Protein AF-A0A7C5PE16-F1 (afdb_monomer)

Radius of gyration: 14.43 Å; Cα contacts (8 Å, |Δi|>4): 140; chains: 1; bounding box: 33×28×39 Å

Sequence (99 aa):
MKLFSVFEYGRIEGLTGAEKDLLDQLRGPHHERLFEVGWRETRATSFVGVVQLPQTTLQVLPKMYRHEDAKEREATANLLFLLSYTRKLDVTPPEISRL

Mean predicted aligned error: 7.63 Å

Foldseek 3Di:
DEEDEAEAQGWDDDDDPVRLVVLQPDADPVRHRQWDRDPVTITGHQDAAWDDDPVYIYGYFYPPDPDDDPPPLVSQLVVVVVVVVVVPDPADNVNSVVD

pLDDT: mean 82.76, std 12.24, range [49.84, 96.62]

Solvent-accessible surface area (backbone atoms only — not comparable to full-atom values): 5920 Å² total; per-residue (Å²): 118,47,83,46,81,35,36,36,64,25,72,57,78,92,73,52,72,71,55,45,53,54,44,60,68,43,60,44,100,84,71,41,69,41,39,50,69,52,97,90,49,32,28,37,30,89,46,64,50,76,48,82,52,100,57,35,38,40,37,29,34,61,68,90,65,93,63,86,89,60,54,66,60,52,34,50,34,51,48,51,52,57,44,29,72,69,68,81,44,101,59,54,70,74,62,43,76,69,104

Secondary structure (DSSP, 8-state):
-EEEEEETT-EE-S--HHHHHHHHH-B-TTS-BSEEE-SS-EEE-S--EEEE-SSEEEEEE------SSSHHHHHHHHHHHHHHHTTSS---HHHHTT-

Structure (mmCIF, N/CA/C/O backbone):
data_AF-A0A7C5PE16-F1
#
_entry.id   AF-A0A7C5PE16-F1
#
loop_
_atom_site.group_PDB
_atom_site.id
_atom_site.type_symbol
_atom_site.label_atom_id
_atom_site.label_alt_id
_atom_site.label_comp_id
_atom_site.label_asym_id
_atom_site.label_entity_id
_atom_site.label_seq_id
_atom_site.pdbx_PDB_ins_code
_atom_site.Cartn_x
_ato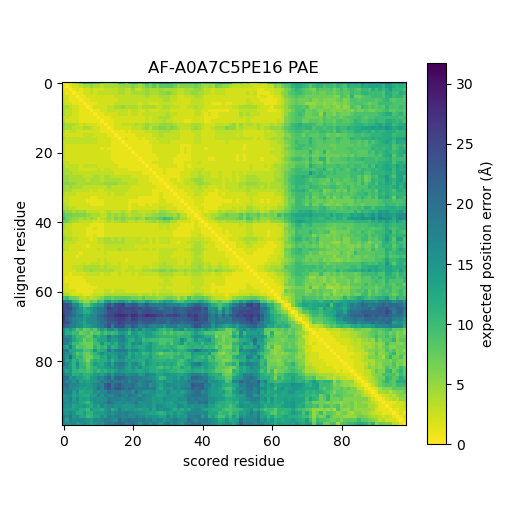m_site.Cartn_y
_atom_site.Cartn_z
_atom_site.occupancy
_atom_site.B_iso_or_equiv
_atom_site.auth_seq_id
_atom_site.auth_comp_id
_atom_site.auth_asym_id
_atom_site.auth_atom_id
_atom_site.pdbx_PDB_model_num
ATOM 1 N N . MET A 1 1 ? -9.990 14.961 0.812 1.00 73.00 1 MET A N 1
ATOM 2 C CA . MET A 1 1 ? -9.364 13.635 0.644 1.00 73.00 1 MET A CA 1
ATOM 3 C C . MET A 1 1 ? -7.929 13.752 1.129 1.00 73.00 1 MET A C 1
ATOM 5 O O . MET A 1 1 ? -7.250 14.670 0.683 1.00 73.00 1 MET A O 1
ATOM 9 N N . LYS A 1 2 ? -7.508 12.948 2.108 1.00 87.56 2 LYS A N 1
ATOM 10 C CA . LYS A 1 2 ? -6.178 13.036 2.733 1.00 87.56 2 LYS A CA 1
ATOM 11 C C . LYS A 1 2 ? -5.225 12.034 2.081 1.00 87.56 2 LYS A C 1
ATOM 13 O O . LYS A 1 2 ? -5.611 10.888 1.899 1.00 87.56 2 LYS A O 1
ATOM 18 N N . LEU A 1 3 ? -4.009 12.451 1.733 1.00 88.88 3 LEU A N 1
ATOM 19 C CA . LEU A 1 3 ? -2.964 11.549 1.242 1.00 88.88 3 LEU A CA 1
ATOM 20 C C . LEU A 1 3 ? -2.087 11.104 2.416 1.00 88.88 3 LEU A C 1
ATOM 22 O O . LEU A 1 3 ? -1.616 11.945 3.181 1.00 88.88 3 LEU A O 1
ATOM 26 N N . PHE A 1 4 ? -1.866 9.798 2.541 1.00 89.12 4 PHE A N 1
ATOM 27 C CA . PHE A 1 4 ? -0.840 9.235 3.409 1.00 89.12 4 PHE A CA 1
ATOM 28 C C . PHE A 1 4 ? 0.096 8.367 2.588 1.00 89.12 4 PHE A C 1
ATOM 30 O O . PHE A 1 4 ? -0.337 7.402 1.956 1.00 89.12 4 PHE A O 1
ATOM 37 N N . SER A 1 5 ? 1.378 8.685 2.669 1.00 89.12 5 SER A N 1
ATOM 38 C CA . SER A 1 5 ? 2.444 7.873 2.110 1.00 89.12 5 SER A CA 1
ATOM 39 C C . SER A 1 5 ? 3.116 7.089 3.224 1.00 89.12 5 SER A C 1
ATOM 41 O O . SER A 1 5 ? 3.509 7.648 4.249 1.00 89.12 5 SER A O 1
ATOM 43 N N . VAL A 1 6 ? 3.256 5.787 3.024 1.00 90.00 6 VAL A N 1
ATOM 44 C CA . VAL A 1 6 ? 4.011 4.892 3.900 1.00 90.00 6 VAL A CA 1
ATOM 45 C C . VAL A 1 6 ? 4.910 4.008 3.052 1.00 90.00 6 VAL A C 1
ATOM 47 O O . VAL A 1 6 ? 4.691 3.843 1.857 1.00 90.00 6 VAL A O 1
ATOM 50 N N . PHE A 1 7 ? 5.918 3.410 3.671 1.00 88.69 7 PHE A N 1
ATOM 51 C CA . PHE A 1 7 ? 6.676 2.330 3.047 1.00 88.69 7 PHE A CA 1
ATOM 52 C C . PHE A 1 7 ? 6.043 0.973 3.368 1.00 88.69 7 PHE A C 1
ATOM 54 O O . PHE A 1 7 ? 5.242 0.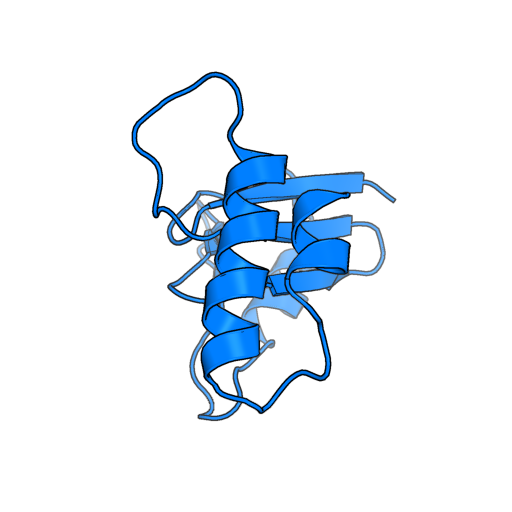871 4.300 1.00 88.69 7 PHE A O 1
ATOM 61 N N . GLU A 1 8 ? 6.412 -0.076 2.634 1.00 88.62 8 GLU A N 1
ATOM 62 C CA . GLU A 1 8 ? 6.122 -1.462 3.026 1.00 88.62 8 GLU A CA 1
ATOM 63 C C . GLU A 1 8 ? 6.537 -1.703 4.488 1.00 88.62 8 GLU A C 1
ATOM 65 O O . GLU A 1 8 ? 7.545 -1.172 4.975 1.00 88.62 8 GLU A O 1
ATOM 70 N N . TYR A 1 9 ? 5.726 -2.470 5.218 1.00 91.38 9 TYR A N 1
ATOM 71 C CA . TYR A 1 9 ? 5.848 -2.649 6.673 1.00 91.38 9 TYR A CA 1
ATOM 72 C C . TYR A 1 9 ? 5.777 -1.351 7.500 1.00 91.38 9 TYR A C 1
ATOM 74 O O . TYR A 1 9 ? 6.052 -1.359 8.702 1.00 91.38 9 TYR A O 1
ATOM 82 N N . GLY A 1 10 ? 5.405 -0.229 6.883 1.00 90.12 10 GLY A N 1
ATOM 83 C CA . GLY A 1 10 ? 5.235 1.064 7.526 1.00 90.12 10 GLY A CA 1
ATOM 84 C C . GLY A 1 10 ? 3.922 1.153 8.295 1.00 90.12 10 GLY A C 1
ATOM 85 O O . GLY A 1 10 ? 2.885 0.632 7.869 1.00 90.12 10 GLY A O 1
ATOM 86 N N . ARG A 1 11 ? 3.970 1.828 9.447 1.00 93.31 11 ARG A N 1
ATOM 87 C CA . ARG A 1 11 ? 2.788 2.116 10.262 1.00 93.31 11 ARG A CA 1
ATOM 88 C C . ARG A 1 11 ? 1.922 3.169 9.574 1.00 93.31 11 ARG A C 1
ATOM 90 O O . ARG A 1 11 ? 2.433 4.173 9.090 1.00 93.31 11 ARG A O 1
ATOM 97 N N . ILE A 1 12 ? 0.614 2.943 9.588 1.00 92.81 12 ILE A N 1
ATOM 98 C CA . ILE A 1 12 ? -0.402 3.841 9.050 1.00 92.81 12 ILE A CA 1
ATOM 99 C C . ILE A 1 12 ? -1.187 4.425 10.225 1.00 92.81 12 ILE A C 1
ATOM 101 O O . ILE A 1 12 ? -1.771 3.697 11.032 1.00 92.81 12 ILE A O 1
ATOM 105 N N . GLU A 1 13 ? -1.199 5.750 10.323 1.00 89.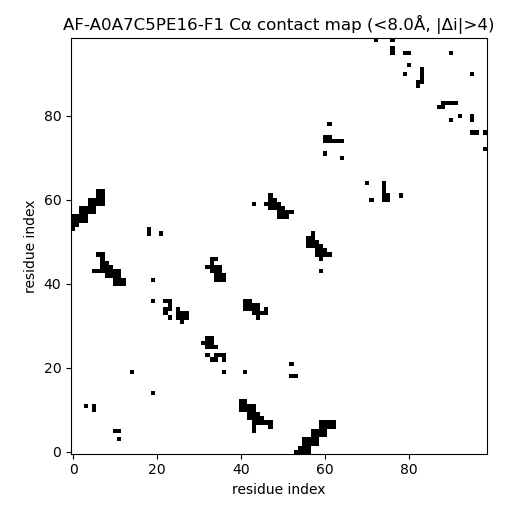38 13 GLU A N 1
ATOM 106 C CA . GLU A 1 13 ? -1.863 6.490 11.395 1.00 89.38 13 GLU A CA 1
ATOM 107 C C . GLU A 1 13 ? -2.978 7.382 10.840 1.00 89.38 13 GLU A C 1
ATOM 109 O O . GLU A 1 13 ? -2.968 7.767 9.676 1.00 89.38 13 GLU A O 1
ATOM 114 N N . GLY A 1 14 ? -3.950 7.735 11.685 1.00 87.50 14 GLY A N 1
ATOM 115 C CA . GLY A 1 14 ? -5.009 8.681 11.318 1.00 87.50 14 GLY A CA 1
ATOM 116 C C . GLY A 1 14 ? -6.146 8.110 10.465 1.00 87.50 14 GLY A C 1
ATOM 117 O O . GLY A 1 14 ? -6.900 8.897 9.900 1.00 87.50 14 GLY A O 1
ATOM 118 N N . LEU A 1 15 ? -6.281 6.782 10.394 1.00 90.75 15 LEU A N 1
ATOM 119 C CA . LEU A 1 15 ? -7.438 6.105 9.800 1.00 90.75 15 LEU A CA 1
ATOM 120 C C . LEU A 1 15 ? -8.620 6.054 10.773 1.00 90.75 15 LEU A C 1
ATOM 122 O O . LEU A 1 15 ? -8.445 5.801 11.970 1.00 90.75 15 LEU A O 1
ATOM 126 N N . THR A 1 16 ? -9.826 6.220 10.239 1.00 92.62 16 THR A N 1
ATOM 127 C CA . THR A 1 16 ? -11.079 5.986 10.970 1.00 92.62 16 THR A CA 1
ATOM 128 C C . THR A 1 16 ? -11.331 4.488 11.193 1.00 92.62 16 THR A C 1
ATOM 130 O O . THR A 1 16 ? -10.728 3.638 10.539 1.00 92.62 16 THR A O 1
ATOM 133 N N . GLY A 1 17 ? -12.242 4.139 12.110 1.00 92.56 17 GLY A N 1
ATOM 134 C CA . GLY A 1 17 ? -12.643 2.740 12.329 1.00 92.56 17 GLY A CA 1
ATOM 135 C C . GLY A 1 17 ? -13.194 2.081 11.059 1.00 92.56 17 GLY A C 1
ATOM 136 O O . GLY A 1 17 ? -12.727 1.019 10.671 1.00 92.56 17 GLY A O 1
ATOM 137 N N . ALA A 1 18 ? -14.082 2.776 10.343 1.00 93.75 18 ALA A N 1
ATOM 138 C CA . ALA A 1 18 ? -14.646 2.281 9.088 1.00 93.75 18 ALA A CA 1
ATOM 139 C C . ALA A 1 18 ? -13.577 2.047 8.004 1.00 93.75 18 ALA A C 1
ATOM 141 O O . ALA A 1 18 ? -13.633 1.066 7.269 1.00 93.75 18 ALA A O 1
ATOM 142 N N . GLU A 1 19 ? -12.572 2.921 7.907 1.00 94.25 19 GLU A N 1
ATOM 143 C CA . GLU A 1 19 ? -11.452 2.735 6.977 1.00 94.25 19 GLU A CA 1
ATOM 144 C C . GLU A 1 19 ? -10.575 1.540 7.355 1.00 94.25 19 GLU A C 1
ATOM 146 O O . GLU A 1 19 ? -10.113 0.822 6.471 1.00 94.25 19 GLU A O 1
ATOM 151 N N . LYS A 1 20 ? -10.372 1.292 8.653 1.00 94.88 20 LYS A N 1
ATOM 152 C CA . LYS A 1 20 ? -9.671 0.092 9.123 1.00 94.88 20 LYS A CA 1
ATOM 153 C C . LYS A 1 20 ? -10.420 -1.181 8.742 1.00 94.88 20 LYS A C 1
ATOM 155 O O . LYS A 1 20 ? -9.779 -2.109 8.262 1.00 94.88 20 LYS A O 1
ATOM 160 N N . ASP A 1 21 ? -11.743 -1.198 8.883 1.00 94.88 21 ASP A N 1
ATOM 161 C CA . ASP A 1 21 ? -12.570 -2.345 8.493 1.00 94.88 21 ASP A CA 1
ATOM 162 C C . ASP A 1 21 ? -12.495 -2.606 6.980 1.00 94.88 21 ASP A C 1
ATOM 164 O O . ASP A 1 21 ? -12.366 -3.752 6.551 1.00 94.88 21 ASP A O 1
ATOM 168 N N . LEU A 1 22 ? -12.503 -1.547 6.159 1.00 95.38 22 LEU A N 1
ATOM 169 C CA . LEU A 1 22 ? -12.317 -1.663 4.706 1.00 95.38 22 LEU A CA 1
ATOM 170 C C . LEU A 1 22 ? -10.940 -2.237 4.346 1.00 95.38 22 LEU A C 1
ATOM 172 O O . LEU A 1 22 ? -10.841 -3.104 3.478 1.00 95.38 22 LEU A O 1
ATOM 176 N N . LEU A 1 23 ? -9.878 -1.784 5.018 1.00 95.00 23 LEU A N 1
ATOM 177 C CA . LEU A 1 23 ? -8.533 -2.326 4.809 1.00 95.00 23 LEU A CA 1
ATOM 178 C C . LEU A 1 23 ? -8.412 -3.778 5.280 1.00 95.00 23 LEU A C 1
ATOM 180 O O . LEU A 1 23 ? -7.741 -4.567 4.618 1.00 95.00 23 LEU A O 1
ATOM 184 N N . ASP A 1 24 ? -9.070 -4.147 6.381 1.00 95.38 24 ASP A N 1
ATOM 185 C CA . ASP A 1 24 ? -9.055 -5.520 6.892 1.00 95.38 24 ASP A CA 1
ATOM 186 C C . ASP A 1 24 ? -9.821 -6.487 5.982 1.00 95.38 24 ASP A C 1
ATOM 188 O O . ASP A 1 24 ? -9.535 -7.682 5.969 1.00 95.38 24 ASP A O 1
ATOM 192 N N . GLN A 1 25 ? -10.752 -5.990 5.166 1.00 95.12 25 GLN A N 1
ATOM 193 C CA . GLN A 1 25 ? -11.460 -6.780 4.153 1.00 95.12 25 GLN A CA 1
ATOM 194 C C . GLN A 1 25 ? -10.703 -6.870 2.824 1.00 95.12 25 GLN A C 1
ATOM 196 O O . GLN A 1 25 ? -10.920 -7.809 2.057 1.00 95.12 25 GLN A O 1
ATOM 201 N N . LEU A 1 26 ? -9.795 -5.933 2.546 1.00 94.38 26 LEU A N 1
ATOM 202 C CA . LEU A 1 26 ? -9.059 -5.896 1.290 1.00 94.38 26 LEU A CA 1
ATOM 203 C C . LEU A 1 26 ? -8.072 -7.071 1.192 1.00 94.38 26 LEU A C 1
ATOM 205 O O . LEU A 1 26 ? -7.268 -7.333 2.094 1.00 94.38 26 LEU A O 1
ATOM 209 N N . ARG A 1 27 ? -8.135 -7.802 0.078 1.00 93.62 27 ARG A N 1
ATOM 210 C CA . ARG A 1 27 ? -7.287 -8.967 -0.202 1.00 93.62 27 ARG A CA 1
ATOM 211 C C . ARG A 1 27 ? -6.540 -8.786 -1.513 1.00 93.62 27 ARG A C 1
ATOM 213 O O . ARG A 1 27 ? -7.055 -8.162 -2.440 1.00 93.62 27 ARG A O 1
ATOM 220 N N . GLY A 1 28 ? -5.334 -9.339 -1.568 1.00 90.19 28 GLY A N 1
ATOM 221 C CA . GLY A 1 28 ? -4.536 -9.393 -2.784 1.00 90.19 28 GLY A CA 1
ATOM 222 C C . GLY A 1 28 ? -4.997 -10.472 -3.769 1.00 90.19 28 GLY A C 1
ATOM 223 O O . GLY A 1 28 ? -5.940 -11.222 -3.487 1.00 90.19 28 GLY A O 1
ATOM 224 N N . PRO A 1 29 ? -4.331 -10.572 -4.933 1.00 87.94 29 PRO A N 1
ATOM 225 C CA . PRO A 1 29 ? -4.668 -11.529 -5.988 1.00 87.94 29 PRO A CA 1
ATOM 226 C C . PRO A 1 29 ? -4.622 -12.999 -5.552 1.00 87.94 29 PRO A C 1
ATOM 228 O O . PRO A 1 29 ? -5.321 -13.830 -6.129 1.00 87.94 29 PRO A O 1
ATOM 231 N N . HIS A 1 30 ? -3.821 -13.326 -4.538 1.00 88.88 30 HIS A N 1
ATOM 232 C CA . HIS A 1 30 ? -3.686 -14.669 -3.974 1.00 88.88 30 HIS A CA 1
ATOM 233 C C . HIS A 1 30 ? -4.406 -14.808 -2.624 1.00 88.88 30 HIS A C 1
ATOM 235 O O . HIS A 1 30 ? -4.128 -15.731 -1.859 1.00 88.88 30 HIS A O 1
ATOM 241 N N . HIS A 1 31 ? -5.369 -13.921 -2.351 1.00 90.56 31 HIS A N 1
ATOM 242 C CA . HIS A 1 31 ? -6.151 -13.880 -1.116 1.00 90.56 31 HIS A CA 1
ATOM 243 C C . HIS A 1 31 ? -5.329 -13.582 0.153 1.00 90.56 31 HIS A C 1
ATOM 245 O O . HIS A 1 31 ? -5.768 -13.830 1.278 1.00 90.56 31 HIS A O 1
ATOM 251 N N . GLU A 1 32 ? -4.138 -13.017 -0.015 1.00 93.06 32 GLU A N 1
ATOM 252 C CA . GLU A 1 32 ? -3.278 -12.539 1.054 1.00 93.06 32 GLU A CA 1
ATOM 253 C C . GLU A 1 32 ? -3.791 -11.219 1.644 1.00 93.06 32 GLU A C 1
ATOM 255 O O . GLU A 1 32 ? -4.492 -10.437 0.993 1.00 93.06 32 GLU A O 1
ATOM 260 N N . ARG A 1 33 ? -3.436 -10.952 2.903 1.00 94.75 33 ARG A N 1
ATOM 261 C CA . ARG A 1 33 ? -3.716 -9.658 3.532 1.00 94.75 33 ARG A CA 1
ATOM 262 C C . ARG A 1 33 ? -2.728 -8.629 3.000 1.00 94.75 33 ARG A C 1
ATOM 264 O O . ARG A 1 33 ? -1.526 -8.857 3.058 1.00 94.75 33 ARG A O 1
ATOM 271 N N . LEU A 1 34 ? -3.234 -7.489 2.535 1.00 95.56 34 LEU A N 1
ATOM 272 C CA . LEU A 1 34 ? -2.390 -6.369 2.103 1.00 95.56 34 LEU A CA 1
ATOM 273 C C . LEU A 1 34 ? -1.993 -5.465 3.280 1.00 95.56 34 LEU A C 1
ATOM 275 O O . LEU A 1 34 ? -0.955 -4.801 3.234 1.00 95.56 34 LEU A O 1
ATOM 279 N N . PHE A 1 35 ? -2.787 -5.493 4.352 1.00 96.62 35 PHE A N 1
ATOM 280 C CA . PHE A 1 35 ? -2.596 -4.706 5.564 1.00 96.62 35 PHE A CA 1
ATOM 281 C C . PHE A 1 35 ? -2.781 -5.581 6.804 1.00 96.62 35 PHE A C 1
ATOM 283 O O . PHE A 1 35 ? -3.649 -6.453 6.852 1.00 96.62 35 PHE A O 1
ATOM 290 N N . GLU A 1 36 ? -1.975 -5.321 7.825 1.00 96.19 36 GLU A N 1
ATOM 291 C CA . GLU A 1 36 ? -2.170 -5.849 9.169 1.00 96.19 36 GLU A CA 1
ATOM 292 C C . GLU A 1 36 ? -2.978 -4.826 9.961 1.00 96.19 36 GLU A C 1
ATOM 294 O O . GLU A 1 36 ? -2.473 -3.764 10.336 1.00 96.19 36 GLU A O 1
ATOM 299 N N . VAL A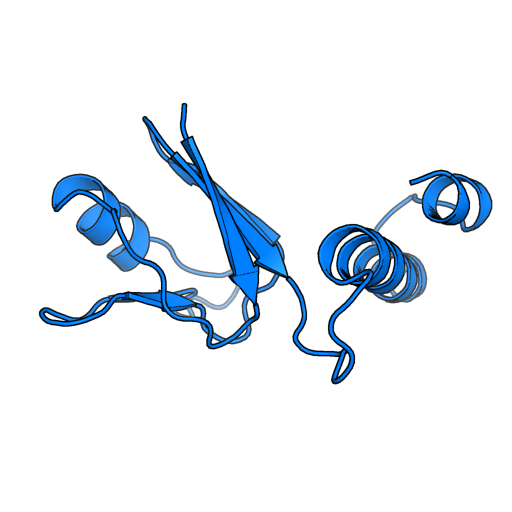 1 37 ? -4.258 -5.120 10.184 1.00 95.38 37 VAL A N 1
ATOM 300 C CA . VAL A 1 37 ? -5.159 -4.247 10.936 1.00 95.38 37 VAL A CA 1
ATOM 301 C C . VAL A 1 37 ? -5.280 -4.776 12.360 1.00 95.38 37 VAL A C 1
ATOM 303 O O . VAL A 1 37 ? -5.945 -5.772 12.629 1.00 95.38 37 VAL A O 1
ATOM 306 N N . GLY A 1 38 ? -4.596 -4.117 13.290 1.00 89.44 38 GLY A N 1
ATOM 307 C CA . GLY A 1 38 ? -4.697 -4.386 14.715 1.00 89.44 38 GLY A CA 1
ATOM 308 C C . GLY A 1 38 ? -5.489 -3.310 15.452 1.00 89.44 38 GLY A C 1
ATOM 309 O O . GLY A 1 38 ? -5.711 -2.196 14.972 1.00 89.44 38 GLY A O 1
ATOM 310 N N . TRP A 1 39 ? -5.850 -3.619 16.697 1.00 83.56 39 TRP A N 1
ATOM 311 C CA . TRP A 1 39 ? -6.503 -2.660 17.591 1.00 83.56 39 TRP A CA 1
ATOM 312 C C . TRP A 1 39 ? -5.636 -1.413 17.849 1.00 83.56 39 TRP A C 1
ATOM 314 O O . TRP A 1 39 ? -6.133 -0.288 17.864 1.00 83.56 39 TRP A O 1
ATOM 324 N N . ARG A 1 40 ? -4.321 -1.608 18.041 1.00 84.50 40 ARG A N 1
ATOM 325 C CA . ARG A 1 40 ? -3.360 -0.541 18.385 1.00 84.50 40 ARG A CA 1
ATOM 326 C C . ARG A 1 40 ? -2.698 0.120 17.182 1.00 84.50 40 ARG A C 1
ATOM 328 O O . ARG A 1 40 ? -2.347 1.298 17.244 1.00 84.50 40 ARG A O 1
ATOM 335 N N . GLU A 1 41 ? -2.483 -0.629 16.112 1.00 91.75 41 GLU A N 1
ATOM 336 C CA . GLU A 1 41 ? -1.812 -0.126 14.922 1.00 91.75 41 GLU A CA 1
ATOM 337 C C . GLU A 1 41 ? -2.355 -0.786 13.663 1.00 91.75 41 GLU A C 1
ATOM 339 O O . GLU A 1 41 ? -2.822 -1.922 13.692 1.00 91.75 41 GLU A O 1
ATOM 344 N N . THR A 1 42 ? -2.274 -0.044 12.566 1.00 95.06 42 THR A N 1
ATOM 345 C CA . THR A 1 42 ? -2.480 -0.557 11.218 1.00 95.06 42 THR A CA 1
ATOM 346 C C . THR A 1 42 ? -1.152 -0.444 10.487 1.00 95.06 42 THR A C 1
ATOM 348 O O . THR A 1 42 ? -0.468 0.574 10.614 1.00 95.06 42 THR A O 1
ATOM 351 N N . ARG A 1 43 ? -0.758 -1.481 9.753 1.00 95.25 43 ARG A N 1
ATOM 352 C CA . ARG A 1 43 ? 0.529 -1.532 9.054 1.00 95.25 43 ARG A CA 1
ATOM 353 C C . ARG A 1 43 ? 0.348 -2.072 7.641 1.00 95.25 43 ARG A C 1
ATOM 355 O O . ARG A 1 43 ? -0.472 -2.960 7.421 1.00 95.25 43 ARG A O 1
ATOM 362 N N . ALA A 1 44 ? 1.106 -1.542 6.687 1.00 93.94 44 ALA A N 1
ATOM 363 C CA . ALA A 1 44 ? 1.217 -2.168 5.373 1.00 93.94 44 ALA A CA 1
ATOM 364 C C . ALA A 1 44 ? 1.997 -3.490 5.471 1.00 93.94 44 ALA A C 1
ATOM 366 O O . ALA A 1 44 ? 2.858 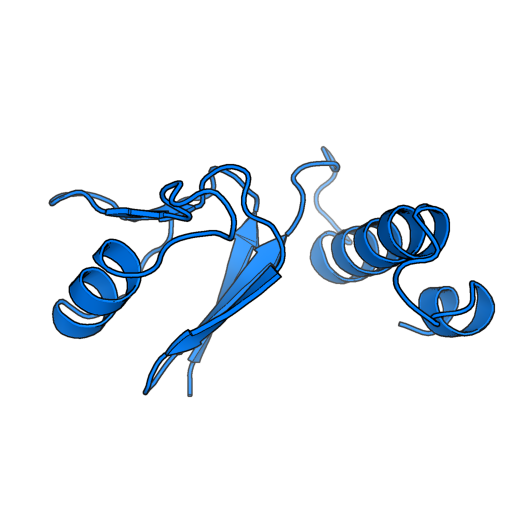-3.641 6.331 1.00 93.94 44 ALA A O 1
ATOM 367 N N . THR A 1 45 ? 1.722 -4.447 4.593 1.00 93.81 45 THR A N 1
ATOM 368 C CA . THR A 1 45 ? 2.550 -5.660 4.455 1.00 93.81 45 THR A CA 1
ATOM 369 C C . THR A 1 45 ? 3.673 -5.416 3.433 1.00 93.81 45 THR A C 1
ATOM 371 O O . THR A 1 45 ? 4.186 -4.299 3.350 1.00 93.81 45 THR A O 1
ATOM 374 N N . SER A 1 46 ? 4.037 -6.429 2.640 1.00 89.62 46 SER A N 1
ATOM 375 C CA . SER A 1 46 ? 4.872 -6.307 1.436 1.00 89.62 46 SER A CA 1
ATOM 376 C C . SER A 1 46 ? 4.123 -5.741 0.223 1.00 89.62 46 SER A C 1
ATOM 378 O O . SER A 1 46 ? 4.703 -5.606 -0.853 1.00 89.62 46 SER A O 1
ATOM 380 N N . PHE A 1 47 ? 2.827 -5.443 0.357 1.00 88.94 47 PHE A N 1
ATOM 381 C CA . PHE A 1 47 ? 2.063 -4.775 -0.690 1.00 88.94 47 PHE A CA 1
ATOM 382 C C . PHE A 1 47 ? 2.672 -3.409 -1.029 1.00 88.94 47 PHE A C 1
ATOM 384 O O . PHE A 1 47 ? 2.959 -2.617 -0.138 1.00 88.94 47 PHE A O 1
ATOM 391 N N . VAL A 1 48 ? 2.807 -3.114 -2.321 1.00 87.69 48 VAL A N 1
ATOM 392 C CA . VAL A 1 48 ? 3.254 -1.819 -2.842 1.00 87.69 48 VAL A CA 1
ATOM 393 C C . VAL A 1 48 ? 2.244 -1.362 -3.890 1.00 87.69 48 VAL A C 1
ATOM 395 O O . VAL A 1 48 ? 1.904 -2.119 -4.799 1.00 87.69 48 VAL A O 1
ATOM 398 N N . GLY A 1 49 ? 1.755 -0.130 -3.769 1.00 87.50 49 GLY A N 1
ATOM 399 C CA . GLY A 1 49 ? 0.711 0.397 -4.642 1.00 87.50 49 GLY A CA 1
ATOM 400 C C . GLY A 1 49 ? -0.096 1.515 -3.994 1.00 87.50 49 GLY A C 1
ATOM 401 O O . GLY A 1 49 ? 0.310 2.096 -2.990 1.00 87.50 49 GLY A O 1
ATOM 402 N N . VAL A 1 50 ? -1.255 1.818 -4.576 1.00 91.12 50 VAL A N 1
ATOM 403 C CA . VAL A 1 50 ? -2.165 2.859 -4.083 1.00 91.12 50 VAL A CA 1
ATOM 404 C C . VAL A 1 50 ? -3.518 2.240 -3.750 1.00 91.12 50 VAL A C 1
ATOM 406 O O . VAL A 1 50 ? -4.063 1.473 -4.540 1.00 91.12 50 VAL A O 1
ATOM 409 N N . VAL A 1 51 ? -4.064 2.588 -2.586 1.00 93.12 51 VAL A N 1
ATOM 410 C CA . VAL A 1 51 ? -5.409 2.211 -2.145 1.00 93.12 51 VAL A CA 1
ATOM 411 C C . VAL A 1 51 ? -6.218 3.474 -1.918 1.00 93.12 51 VAL A C 1
ATOM 413 O O . VAL A 1 51 ? -5.820 4.355 -1.156 1.00 93.12 51 VAL A O 1
ATOM 416 N N . GLN A 1 52 ? -7.371 3.557 -2.571 1.00 93.75 52 GLN A N 1
ATOM 417 C CA . GLN A 1 52 ? -8.291 4.671 -2.405 1.00 93.75 52 GLN A CA 1
ATOM 418 C C . GLN A 1 52 ? -9.443 4.261 -1.487 1.00 93.75 52 GLN A C 1
ATOM 420 O O . GLN A 1 52 ? -10.204 3.344 -1.785 1.00 93.75 52 GLN A O 1
ATOM 425 N N . LEU A 1 53 ? -9.549 4.952 -0.359 1.00 92.62 53 LEU A N 1
ATOM 426 C CA . LEU A 1 53 ? -10.626 4.861 0.621 1.00 92.62 53 LEU A CA 1
ATOM 427 C C . LEU A 1 53 ? -11.544 6.091 0.483 1.00 92.62 53 LEU A C 1
ATOM 429 O O . LEU A 1 53 ? -11.159 7.075 -0.155 1.00 92.62 53 LEU A O 1
ATOM 433 N N . PRO A 1 54 ? -12.744 6.096 1.096 1.00 91.19 54 PRO A N 1
ATOM 434 C CA . PRO A 1 54 ? -13.725 7.169 0.904 1.00 91.19 54 PRO A CA 1
ATOM 435 C C . PRO A 1 54 ? -13.208 8.584 1.194 1.00 91.19 54 PRO A C 1
ATOM 437 O O . PRO A 1 54 ? -13.609 9.535 0.526 1.00 91.19 54 PRO A O 1
ATOM 440 N N . GLN A 1 55 ? -12.325 8.743 2.185 1.00 91.12 55 GLN A N 1
ATOM 441 C CA . GLN A 1 55 ? -11.765 10.048 2.553 1.00 91.12 55 GLN A CA 1
ATOM 442 C C . GLN A 1 55 ? -10.241 10.111 2.460 1.00 91.12 55 GLN A C 1
ATOM 444 O O . GLN A 1 55 ? -9.669 11.197 2.613 1.00 91.12 55 GLN A O 1
ATOM 449 N N . THR A 1 5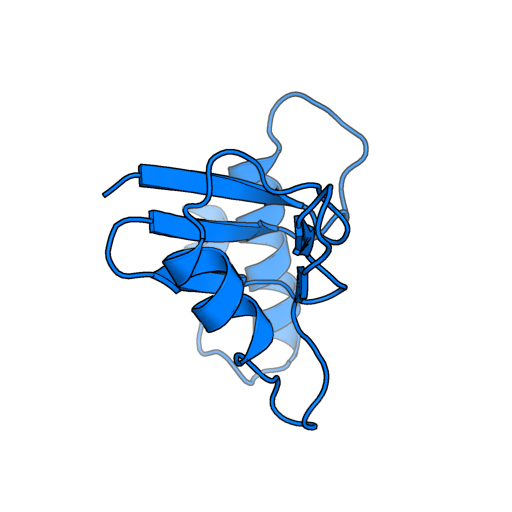6 ? -9.596 8.991 2.138 1.00 93.44 56 THR A N 1
ATOM 450 C CA . THR A 1 56 ? -8.155 8.814 2.286 1.00 93.44 56 THR A CA 1
ATOM 451 C C . THR A 1 56 ? -7.561 8.091 1.083 1.00 93.44 56 THR A C 1
ATOM 453 O O . THR A 1 56 ? -8.077 7.069 0.651 1.00 93.44 56 THR A O 1
ATOM 456 N N . THR A 1 57 ? -6.439 8.580 0.569 1.00 95.06 57 THR A N 1
ATOM 457 C CA . THR A 1 57 ? -5.592 7.851 -0.376 1.00 95.06 57 THR A CA 1
ATOM 458 C C . THR A 1 57 ? -4.363 7.359 0.373 1.00 95.06 57 THR A C 1
ATOM 460 O O . THR A 1 57 ? -3.637 8.156 0.966 1.00 95.06 57 THR A O 1
ATOM 463 N N . LEU A 1 58 ? -4.139 6.050 0.352 1.00 93.62 58 LEU A N 1
ATOM 464 C CA . LEU A 1 58 ? -2.956 5.406 0.907 1.00 93.62 58 LEU A CA 1
ATOM 465 C C . LEU A 1 58 ? -2.006 5.045 -0.224 1.00 93.62 58 LEU A C 1
ATOM 467 O O . LEU A 1 58 ? -2.364 4.273 -1.108 1.00 93.62 58 LEU A O 1
ATOM 471 N N . GLN A 1 59 ? -0.794 5.575 -0.173 1.00 91.69 59 GLN A N 1
ATOM 472 C CA . GLN A 1 59 ? 0.298 5.206 -1.058 1.00 91.69 59 GLN A CA 1
ATOM 473 C C . GLN A 1 59 ? 1.302 4.374 -0.262 1.00 91.69 59 GLN A C 1
ATOM 475 O O . GLN A 1 59 ? 1.866 4.850 0.720 1.00 91.69 59 GLN A O 1
ATOM 480 N N . VAL A 1 60 ? 1.511 3.125 -0.675 1.00 90.50 60 VAL A N 1
ATOM 481 C CA . VAL A 1 60 ? 2.513 2.230 -0.094 1.00 90.50 60 VAL A CA 1
ATOM 482 C C . VAL A 1 60 ? 3.681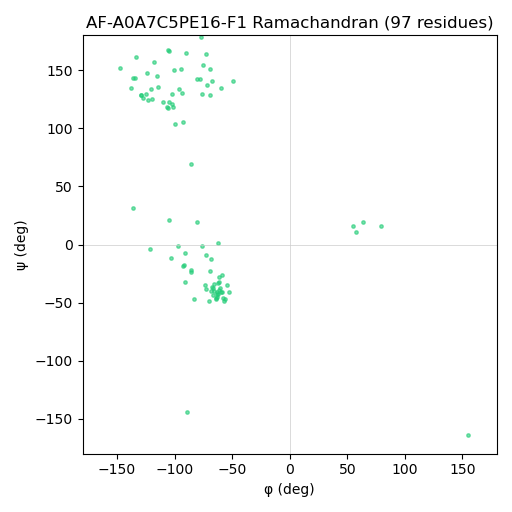 2.110 -1.061 1.00 90.50 60 VAL A C 1
ATOM 484 O O . VAL A 1 60 ? 3.523 1.637 -2.185 1.00 90.50 60 VAL A O 1
ATOM 487 N N . LEU A 1 61 ? 4.847 2.559 -0.616 1.00 86.81 61 LEU A N 1
ATOM 488 C CA . LEU A 1 61 ? 6.087 2.629 -1.377 1.00 86.81 61 LEU A CA 1
ATOM 489 C C . LEU A 1 61 ? 7.023 1.460 -1.031 1.00 86.81 61 LEU A C 1
ATOM 491 O O . LEU A 1 61 ? 7.029 0.992 0.109 1.00 86.81 61 LEU A O 1
ATOM 495 N N . PRO A 1 62 ? 7.872 1.001 -1.964 1.00 82.44 62 PRO A N 1
ATOM 496 C CA . PRO A 1 62 ? 8.865 -0.028 -1.661 1.00 82.44 62 PRO A CA 1
ATOM 497 C C . PRO A 1 62 ? 9.942 0.509 -0.700 1.00 82.44 62 PRO A C 1
ATOM 499 O O . PRO A 1 62 ? 10.420 1.631 -0.867 1.00 82.44 62 PRO A O 1
ATOM 502 N N . LYS A 1 63 ? 10.407 -0.296 0.267 1.00 77.06 63 LYS A N 1
ATOM 503 C CA . LYS A 1 63 ? 11.431 0.080 1.271 1.00 77.06 63 LYS A CA 1
ATOM 504 C C . LYS A 1 63 ? 12.854 -0.015 0.715 1.00 77.06 63 LYS A C 1
ATOM 506 O O . LYS A 1 63 ? 13.822 -0.053 1.468 1.00 77.06 63 LYS A O 1
ATOM 511 N N . MET A 1 64 ? 13.014 -0.010 -0.605 1.00 64.88 64 MET A N 1
ATOM 512 C CA . MET A 1 64 ? 14.302 -0.151 -1.296 1.00 64.88 64 MET A CA 1
ATOM 513 C C . MET A 1 64 ? 15.312 0.981 -0.989 1.00 64.88 64 MET A C 1
ATOM 515 O O . MET A 1 64 ? 16.429 0.938 -1.496 1.00 64.88 64 MET A O 1
ATOM 519 N N . TYR A 1 65 ? 14.980 1.955 -0.127 1.00 55.09 65 TYR A N 1
ATOM 520 C CA . TYR A 1 65 ? 15.833 3.101 0.194 1.00 55.09 65 TYR A CA 1
ATOM 521 C C . TYR A 1 65 ? 16.123 3.268 1.691 1.00 55.09 65 TYR A C 1
ATOM 523 O O . TYR A 1 65 ? 15.231 3.307 2.537 1.00 55.09 65 TYR A O 1
ATOM 531 N N . ARG A 1 66 ? 17.424 3.415 1.987 1.00 49.84 66 ARG A N 1
ATOM 532 C CA . ARG A 1 66 ? 18.017 3.734 3.299 1.00 49.84 66 ARG A CA 1
ATOM 533 C C . ARG A 1 66 ? 18.348 5.229 3.489 1.00 49.84 66 ARG A C 1
ATOM 535 O O . ARG A 1 66 ? 18.822 5.577 4.563 1.00 49.84 66 ARG A O 1
ATOM 542 N N . HIS A 1 67 ? 18.119 6.098 2.497 1.00 52.47 67 HIS A N 1
ATOM 543 C CA . HIS A 1 67 ? 18.511 7.519 2.543 1.00 52.47 67 HIS A CA 1
ATOM 544 C C . HIS A 1 67 ? 17.311 8.473 2.521 1.00 52.47 67 HIS A C 1
ATOM 546 O O . HIS A 1 67 ? 16.266 8.154 1.958 1.00 52.47 67 HIS A O 1
ATOM 552 N N . GLU A 1 68 ? 17.433 9.600 3.231 1.00 54.84 68 GLU A N 1
ATOM 553 C CA . GLU A 1 68 ? 16.282 10.322 3.787 1.00 54.84 68 GLU A CA 1
ATOM 554 C C . GLU A 1 68 ? 15.672 11.419 2.914 1.00 54.84 68 GLU A C 1
ATOM 556 O O . GLU A 1 68 ? 14.502 11.736 3.120 1.00 54.84 68 GLU A O 1
ATOM 561 N N . ASP A 1 69 ? 16.379 11.910 1.896 1.00 56.62 69 ASP A N 1
ATOM 562 C CA . ASP A 1 69 ? 16.089 13.252 1.373 1.00 56.62 69 ASP A CA 1
ATOM 563 C C . ASP A 1 69 ? 15.299 13.299 0.044 1.00 56.62 69 ASP A C 1
ATOM 565 O O . ASP A 1 69 ? 14.780 14.353 -0.313 1.00 56.62 69 ASP A O 1
ATOM 569 N N . ALA A 1 70 ? 15.120 12.174 -0.670 1.00 57.44 70 ALA A N 1
ATOM 570 C CA . ALA A 1 70 ? 14.405 12.114 -1.967 1.00 57.44 70 ALA A CA 1
ATOM 571 C C . ALA A 1 70 ? 13.431 10.916 -2.098 1.00 57.44 70 ALA A C 1
ATOM 573 O O . ALA A 1 70 ? 13.175 10.376 -3.174 1.00 57.44 70 ALA A O 1
ATOM 574 N N . LYS A 1 71 ? 12.864 10.505 -0.961 1.00 67.25 71 LYS A N 1
ATOM 575 C CA . LYS A 1 71 ? 12.220 9.204 -0.715 1.00 67.25 71 LYS A CA 1
ATOM 576 C C . LYS A 1 71 ? 11.072 8.805 -1.658 1.00 67.25 71 LYS A C 1
ATOM 578 O O . LYS A 1 71 ? 11.046 7.666 -2.112 1.00 67.25 71 LYS A O 1
ATOM 583 N N . GLU A 1 72 ? 10.108 9.681 -1.942 1.00 67.44 72 GLU A N 1
ATOM 584 C CA . GLU A 1 72 ? 8.858 9.254 -2.601 1.00 67.44 72 GLU A CA 1
ATOM 585 C C . GLU A 1 72 ? 8.959 9.156 -4.125 1.00 67.44 72 GLU A C 1
ATOM 587 O O . GLU A 1 72 ? 8.548 8.153 -4.715 1.00 67.44 72 GLU A O 1
ATOM 592 N N . ARG A 1 73 ? 9.526 10.187 -4.763 1.00 72.94 73 ARG A N 1
ATOM 593 C CA . ARG A 1 73 ? 9.712 10.248 -6.220 1.00 72.94 73 ARG A CA 1
ATOM 594 C C . ARG A 1 73 ? 10.658 9.147 -6.683 1.00 72.94 73 ARG A C 1
ATOM 596 O O . ARG A 1 73 ? 10.319 8.407 -7.602 1.00 72.94 73 ARG A O 1
ATOM 603 N N . GLU A 1 74 ? 11.787 8.973 -5.996 1.00 72.19 74 GLU A N 1
ATOM 604 C CA . GLU A 1 74 ? 12.731 7.897 -6.299 1.00 72.19 74 GLU A CA 1
ATOM 605 C C . GLU A 1 74 ? 12.113 6.520 -6.051 1.00 72.19 74 GLU A C 1
ATOM 607 O O . GLU A 1 74 ? 12.191 5.660 -6.926 1.00 72.19 74 GLU A O 1
ATOM 612 N N . ALA A 1 75 ? 11.434 6.290 -4.921 1.00 70.75 75 ALA A N 1
ATOM 613 C CA . ALA A 1 75 ? 10.785 5.001 -4.676 1.00 70.75 75 ALA A CA 1
ATOM 614 C C . ALA A 1 75 ? 9.720 4.673 -5.739 1.00 70.75 75 ALA A C 1
ATOM 616 O O . ALA A 1 75 ? 9.616 3.525 -6.173 1.00 70.75 75 ALA A O 1
ATOM 617 N N . THR A 1 76 ? 8.974 5.680 -6.203 1.00 72.31 76 THR A N 1
ATOM 618 C CA . THR A 1 76 ? 7.951 5.529 -7.250 1.00 72.31 76 THR A CA 1
ATOM 619 C C . THR A 1 76 ? 8.574 5.251 -8.617 1.00 72.31 76 THR A C 1
ATOM 621 O O . THR A 1 76 ? 8.183 4.294 -9.285 1.00 72.31 76 THR A O 1
ATOM 624 N N . ALA A 1 77 ? 9.576 6.033 -9.028 1.00 73.06 77 ALA A N 1
ATOM 625 C CA . ALA A 1 77 ? 10.274 5.831 -10.295 1.00 73.06 77 ALA A CA 1
ATOM 626 C C . ALA A 1 77 ? 10.921 4.438 -10.360 1.00 73.06 77 ALA A C 1
ATOM 628 O O . ALA A 1 77 ? 10.815 3.736 -11.365 1.00 73.06 77 ALA A O 1
ATOM 629 N N . ASN A 1 78 ? 11.520 3.984 -9.260 1.00 71.06 78 ASN A N 1
ATOM 630 C CA . ASN A 1 78 ? 12.169 2.678 -9.207 1.00 71.06 78 ASN A CA 1
ATOM 631 C C . ASN A 1 78 ? 11.174 1.513 -9.154 1.00 71.06 78 ASN A C 1
ATOM 633 O O . ASN A 1 78 ? 11.418 0.483 -9.782 1.00 71.06 78 ASN A O 1
ATOM 637 N N . LEU A 1 79 ? 10.023 1.677 -8.495 1.00 75.12 79 LEU A N 1
ATOM 638 C CA . LEU A 1 79 ? 8.926 0.715 -8.612 1.00 75.12 79 LEU A CA 1
ATOM 639 C C . LEU A 1 79 ? 8.496 0.556 -10.073 1.00 75.12 79 LEU A C 1
ATOM 641 O O . LEU A 1 79 ? 8.394 -0.564 -10.569 1.00 75.12 79 LEU A O 1
ATOM 645 N N . LEU A 1 80 ? 8.276 1.669 -10.773 1.00 74.44 80 LEU A N 1
ATOM 646 C CA . LEU A 1 80 ? 7.858 1.647 -12.173 1.00 74.44 80 LEU A CA 1
ATOM 647 C C . LEU A 1 80 ? 8.937 1.061 -13.085 1.00 74.44 80 LEU A C 1
ATOM 649 O O . LEU A 1 80 ? 8.609 0.351 -14.032 1.00 74.44 80 LEU A O 1
ATOM 653 N N . PHE A 1 81 ? 10.213 1.284 -12.769 1.00 71.81 81 PHE A N 1
ATOM 654 C CA . PHE A 1 81 ? 11.332 0.650 -13.462 1.00 71.81 81 PHE A CA 1
ATOM 655 C C . PHE A 1 81 ? 11.335 -0.876 -13.289 1.00 71.81 81 PHE A C 1
ATOM 657 O O . PHE A 1 81 ? 11.491 -1.612 -14.261 1.00 71.81 81 PHE A O 1
ATOM 664 N N . LEU A 1 82 ? 11.117 -1.378 -12.071 1.00 70.94 82 LEU A N 1
ATOM 665 C CA . LEU A 1 82 ? 11.020 -2.821 -11.822 1.00 70.94 82 LEU A CA 1
ATOM 666 C C . LEU A 1 82 ? 9.790 -3.432 -12.502 1.00 70.94 82 LEU A C 1
ATOM 668 O O . LEU A 1 82 ? 9.858 -4.523 -13.068 1.00 70.94 82 LEU A O 1
ATOM 672 N N . LEU A 1 83 ? 8.667 -2.716 -12.477 1.00 72.62 83 LEU A N 1
ATOM 673 C CA . LEU A 1 83 ? 7.427 -3.148 -13.102 1.00 72.62 83 LEU A CA 1
ATOM 674 C C . LEU A 1 83 ? 7.512 -3.167 -14.635 1.00 72.62 83 LEU A C 1
ATOM 676 O O . LEU A 1 83 ? 7.033 -4.129 -15.239 1.00 72.62 83 LEU A O 1
ATOM 680 N N . SER A 1 84 ? 8.155 -2.184 -15.271 1.00 74.25 84 SER A N 1
ATOM 681 C CA . SER A 1 84 ? 8.363 -2.187 -16.729 1.00 74.25 84 SER A CA 1
ATOM 682 C C . SER A 1 84 ? 9.214 -3.382 -17.175 1.00 74.25 84 SER A C 1
ATOM 684 O O . SER A 1 84 ? 8.933 -4.003 -18.202 1.00 74.25 84 SER A O 1
ATOM 686 N N . TYR A 1 85 ? 10.167 -3.815 -16.342 1.00 71.19 85 TYR A N 1
ATOM 687 C CA . TYR A 1 85 ? 10.966 -5.022 -16.572 1.00 71.19 85 TYR A CA 1
ATOM 688 C C . TYR A 1 85 ? 10.141 -6.314 -16.630 1.00 71.19 85 TYR A C 1
ATOM 690 O O . TYR A 1 85 ? 10.515 -7.258 -17.327 1.00 71.19 85 TYR A O 1
ATOM 698 N N . THR A 1 86 ? 8.992 -6.364 -15.950 1.00 74.38 86 THR A N 1
ATOM 699 C CA . THR A 1 86 ? 8.089 -7.526 -16.013 1.00 74.38 86 THR A CA 1
ATOM 700 C C . THR A 1 86 ? 7.346 -7.638 -17.348 1.00 74.38 86 THR A C 1
ATOM 702 O O . THR A 1 86 ? 6.678 -8.646 -17.581 1.00 74.38 86 THR A O 1
ATOM 705 N N . ARG A 1 87 ? 7.434 -6.613 -18.216 1.00 67.88 87 ARG A N 1
ATOM 706 C CA . ARG A 1 87 ? 6.660 -6.444 -19.463 1.00 67.88 87 ARG A CA 1
ATOM 707 C C . ARG A 1 87 ? 5.139 -6.508 -19.280 1.00 67.88 87 ARG A C 1
ATOM 709 O O . ARG A 1 87 ? 4.411 -6.690 -20.249 1.00 67.88 87 ARG A O 1
ATOM 716 N N . LYS A 1 88 ? 4.648 -6.371 -18.045 1.00 67.94 88 LYS A N 1
ATOM 717 C CA . LYS A 1 88 ? 3.211 -6.331 -17.731 1.00 67.94 88 LYS A CA 1
ATOM 718 C C . LYS A 1 88 ? 2.636 -4.914 -17.734 1.00 67.94 88 LYS A C 1
ATOM 720 O O . LYS A 1 88 ? 1.429 -4.758 -17.599 1.00 67.94 88 LYS A O 1
ATOM 725 N N . LEU A 1 89 ? 3.494 -3.905 -17.862 1.00 68.38 89 LEU A N 1
ATOM 726 C CA . LEU A 1 89 ? 3.139 -2.493 -17.891 1.00 68.38 89 LEU A CA 1
ATOM 727 C C . LEU A 1 89 ? 3.790 -1.843 -19.109 1.00 68.38 89 LEU A C 1
ATOM 729 O O . LEU A 1 89 ? 4.996 -1.985 -19.310 1.00 68.38 89 LEU A O 1
ATOM 733 N N . ASP A 1 90 ? 2.983 -1.137 -19.897 1.00 72.12 90 ASP A N 1
ATOM 734 C CA . ASP A 1 90 ? 3.437 -0.366 -21.055 1.00 72.12 90 ASP A CA 1
ATOM 735 C C . ASP A 1 90 ? 3.890 1.024 -20.587 1.00 72.12 90 ASP A C 1
ATOM 737 O O . ASP A 1 90 ? 3.198 2.023 -20.754 1.00 72.12 90 ASP A O 1
ATOM 741 N N . VAL A 1 91 ? 5.005 1.048 -19.853 1.00 69.44 91 VAL A N 1
ATOM 742 C CA . VAL A 1 91 ? 5.625 2.272 -19.330 1.00 69.44 91 VAL A CA 1
ATOM 743 C C . VAL A 1 91 ? 7.090 2.272 -19.739 1.00 69.44 91 VAL A C 1
ATOM 745 O O . VAL A 1 91 ? 7.825 1.317 -19.470 1.00 69.44 91 VAL A O 1
ATOM 748 N N . THR A 1 92 ? 7.529 3.346 -20.384 1.00 74.50 92 THR A N 1
ATOM 749 C CA . THR A 1 92 ? 8.875 3.450 -20.946 1.00 74.50 92 THR A CA 1
ATOM 750 C C . THR A 1 92 ? 9.854 4.133 -19.981 1.00 74.50 92 THR A C 1
ATOM 752 O O . THR A 1 92 ? 9.464 4.998 -19.192 1.00 74.50 92 THR A O 1
ATOM 755 N N . PRO A 1 93 ? 11.163 3.814 -20.039 1.00 69.00 93 PRO A N 1
ATOM 756 C CA . PRO A 1 93 ? 12.168 4.481 -19.208 1.00 69.00 93 PRO A CA 1
ATOM 757 C C . PRO A 1 93 ? 12.157 6.022 -19.295 1.00 69.00 93 PRO A C 1
ATOM 759 O O . PRO A 1 93 ? 12.250 6.656 -18.244 1.00 69.00 93 PRO A O 1
ATOM 762 N N . PRO A 1 94 ? 11.973 6.660 -20.475 1.00 76.38 94 PRO A N 1
ATOM 763 C CA . PRO A 1 94 ? 11.838 8.115 -20.564 1.00 76.38 94 PRO A CA 1
ATOM 764 C C . PRO A 1 94 ? 10.638 8.692 -19.803 1.00 76.38 94 PRO A C 1
ATOM 766 O O . PRO A 1 94 ? 10.723 9.817 -19.320 1.00 76.38 94 PRO A O 1
ATOM 769 N N . GLU A 1 95 ? 9.527 7.961 -19.701 1.00 73.12 95 GLU A N 1
ATOM 770 C CA . GLU A 1 95 ? 8.353 8.389 -18.926 1.00 73.12 95 GLU A CA 1
ATOM 771 C C . GLU A 1 95 ? 8.623 8.300 -17.424 1.00 73.12 95 GLU A C 1
ATOM 773 O O . GLU A 1 95 ? 8.266 9.208 -16.677 1.00 73.12 95 GLU A O 1
ATOM 778 N N . ILE A 1 96 ? 9.340 7.260 -16.995 1.00 73.31 96 ILE A N 1
ATOM 779 C CA . ILE A 1 96 ? 9.737 7.060 -15.597 1.00 73.31 96 ILE A CA 1
ATOM 780 C C . ILE A 1 96 ? 10.721 8.143 -15.144 1.00 73.31 96 ILE A C 1
ATOM 782 O O . ILE A 1 96 ? 10.567 8.690 -14.058 1.00 73.31 96 ILE A O 1
ATOM 786 N N . SER A 1 97 ? 11.711 8.497 -15.969 1.00 69.25 97 SE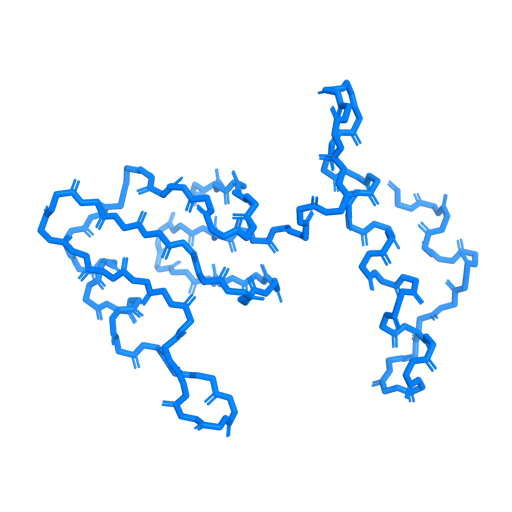R A N 1
ATOM 787 C CA . SER A 1 97 ? 12.719 9.515 -15.624 1.00 69.25 97 SER A CA 1
ATOM 788 C C . SER A 1 97 ? 12.167 10.943 -15.529 1.00 69.25 97 SER A C 1
ATOM 790 O O . SER A 1 97 ? 12.878 11.836 -15.069 1.00 69.25 97 SER A O 1
ATOM 792 N N . ARG A 1 98 ? 10.938 11.184 -16.003 1.00 72.56 98 ARG A N 1
ATOM 793 C CA . ARG A 1 98 ? 10.274 12.498 -15.966 1.00 72.56 98 ARG A CA 1
ATOM 794 C C . ARG A 1 98 ? 9.403 12.706 -14.727 1.00 72.56 98 ARG A C 1
ATOM 796 O O . ARG A 1 98 ? 9.088 13.862 -14.442 1.00 72.56 98 ARG A O 1
ATOM 803 N N . LEU A 1 99 ? 9.027 11.630 -14.025 1.00 60.28 99 LEU A N 1
ATOM 804 C CA . LEU A 1 99 ? 8.405 11.692 -12.694 1.00 60.28 99 LEU A CA 1
ATOM 805 C C . LEU A 1 99 ? 9.315 12.401 -11.736 1.00 60.28 99 LEU A C 1
ATOM 807 O O . LEU A 1 99 ? 8.815 13.2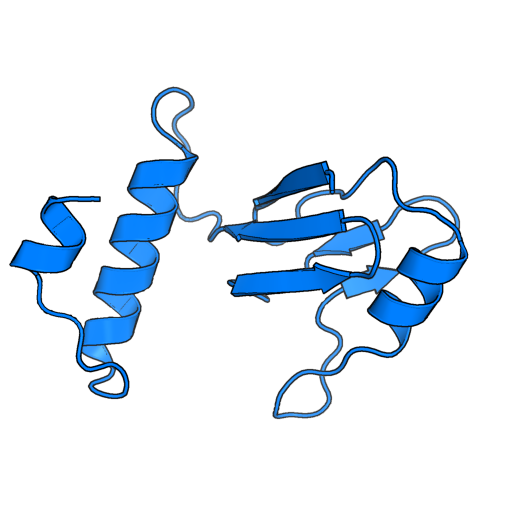41 -10.961 1.00 60.28 99 LEU A O 1
#

Nearest PDB structures (foldseek):
  6ut8-assembly1_G  TM=7.173E-01  e=2.547E-03  Thermococcus gammatolerans
  2nn6-assembly1_H  TM=4.666E-01  e=8.802E-01  Homo sapiens
  8qcf-assembly1_I  TM=4.417E-01  e=1.004E+00  Saccharomyces cerevisiae
  2ba0-assembly1_A  TM=4.294E-01  e=3.274E+00  Archaeoglobus fulgidus
  1knx-assembly1_C  TM=3.594E-01  e=3.986E+00  Mycoplasmoides pneumoniae